Protein AF-A0A7W1D009-F1 (afdb_monomer_lite)

Sequence (119 aa):
MSAPVASELAGILASDDRITPEELSFPVYGNYCGFGHGDPTGKTPPIDAVDAVCRKHDLCYRLRGDFDHRCDHDLIENMPDAIASTPSPQGKNAGLLALLYFSLAERNLALGETLFKRT

pLDDT: mean 77.36, std 22.1, range [35.19, 98.62]

Secondary structure (DSSP, 8-state):
---HHHHHHHHHHHH-TT--TTTS-PPPBTTTBSTT-S-TTS-SPPSSHHHHHHHHHHHHHHHH-TT-HHHHHHHHHHHHHHHHH---HHHHHHHHHHHHHHHHTTTSTHHHHHHH---

Radius of gyration: 14.24 Å; chains: 1; bounding box: 39×36×32 Å

Structure (mmCIF, N/CA/C/O backbone):
data_AF-A0A7W1D009-F1
#
_entry.id   AF-A0A7W1D009-F1
#
loop_
_atom_site.group_PDB
_atom_site.id
_atom_site.type_symbol
_atom_site.label_atom_id
_atom_site.label_alt_id
_atom_site.label_comp_id
_atom_site.label_asym_id
_atom_site.label_entity_id
_atom_site.label_seq_id
_atom_site.pdbx_PDB_ins_code
_atom_site.Cartn_x
_atom_site.Cartn_y
_atom_site.Cartn_z
_atom_site.occupancy
_atom_site.B_iso_or_equiv
_atom_site.auth_seq_id
_atom_site.auth_comp_id
_atom_site.auth_asym_id
_atom_site.auth_atom_id
_atom_site.pdbx_PDB_model_num
ATOM 1 N N . MET A 1 1 ? -24.050 9.647 -7.162 1.00 35.19 1 MET A N 1
ATOM 2 C CA . MET A 1 1 ? -23.888 11.037 -6.685 1.00 35.19 1 MET A CA 1
ATOM 3 C C . MET A 1 1 ? -22.843 11.063 -5.566 1.00 35.19 1 MET A C 1
ATOM 5 O O . MET A 1 1 ? -23.234 10.996 -4.413 1.00 35.19 1 MET A O 1
ATOM 9 N N . SER A 1 2 ? -21.535 11.090 -5.873 1.00 40.75 2 SER A N 1
ATOM 10 C CA . SER A 1 2 ? -20.450 11.246 -4.864 1.00 40.75 2 SER A CA 1
ATOM 11 C C . SER A 1 2 ? -19.124 11.756 -5.472 1.00 40.75 2 SER A C 1
ATOM 13 O O . SER A 1 2 ? -18.054 11.449 -4.969 1.00 40.75 2 SER A O 1
ATOM 15 N N . ALA A 1 3 ? -19.179 12.508 -6.576 1.00 43.38 3 ALA A N 1
ATOM 16 C CA . ALA A 1 3 ? -17.995 12.958 -7.316 1.00 43.38 3 ALA A CA 1
ATOM 17 C C . ALA A 1 3 ? -17.412 14.358 -6.975 1.00 43.38 3 ALA A C 1
ATOM 19 O O . ALA A 1 3 ? -16.310 14.619 -7.456 1.00 43.38 3 ALA A O 1
ATOM 20 N N . PRO A 1 4 ? -18.052 15.273 -6.204 1.00 44.59 4 PRO A N 1
ATOM 21 C CA . PRO A 1 4 ? -17.545 16.647 -6.134 1.00 44.59 4 PRO A CA 1
ATOM 22 C C . PRO A 1 4 ? -16.250 16.743 -5.319 1.00 44.59 4 PRO A C 1
ATOM 24 O O . PRO A 1 4 ? -15.302 17.364 -5.773 1.00 44.59 4 PRO A O 1
ATOM 27 N N . VAL A 1 5 ? -16.141 16.012 -4.204 1.00 48.50 5 VAL A N 1
ATOM 28 C CA . VAL A 1 5 ? -15.041 16.196 -3.239 1.00 48.50 5 VAL A CA 1
ATOM 29 C C . VAL A 1 5 ? -13.678 15.783 -3.803 1.00 48.50 5 VAL A C 1
ATOM 31 O O . VAL A 1 5 ? -12.678 16.450 -3.567 1.00 48.50 5 VAL A O 1
ATOM 34 N N . ALA A 1 6 ? -13.623 14.697 -4.578 1.00 47.25 6 ALA A N 1
ATOM 35 C CA . ALA A 1 6 ? -12.370 14.215 -5.158 1.00 47.25 6 ALA A CA 1
ATOM 36 C C . ALA A 1 6 ? -11.899 15.085 -6.336 1.00 47.25 6 ALA A C 1
ATOM 38 O O . ALA A 1 6 ? -10.702 15.305 -6.506 1.00 47.25 6 ALA A O 1
ATOM 39 N N . SER A 1 7 ? -12.843 15.618 -7.120 1.00 44.09 7 SER A N 1
ATOM 40 C CA . SER A 1 7 ? -12.543 16.550 -8.209 1.00 44.09 7 SER A CA 1
ATOM 41 C C . SER A 1 7 ? -12.197 17.948 -7.688 1.00 44.09 7 SER A C 1
ATOM 43 O O . SER A 1 7 ? -11.378 18.630 -8.296 1.00 44.09 7 SER A O 1
ATOM 45 N N . GLU A 1 8 ? -12.780 18.365 -6.561 1.00 48.62 8 GLU A N 1
ATOM 46 C CA . GLU A 1 8 ? -12.421 19.599 -5.856 1.00 48.62 8 GLU A CA 1
ATOM 47 C C . GLU A 1 8 ? -11.033 19.488 -5.222 1.00 48.62 8 GLU A C 1
ATOM 49 O O . GLU A 1 8 ? -10.236 20.405 -5.387 1.00 48.62 8 GLU A O 1
ATOM 54 N N . LEU A 1 9 ? -10.686 18.357 -4.591 1.00 52.16 9 LEU A N 1
ATOM 55 C CA . LEU A 1 9 ? -9.324 18.133 -4.088 1.00 52.16 9 LEU A CA 1
ATOM 56 C C . LEU A 1 9 ? -8.293 18.149 -5.222 1.00 52.16 9 LEU A C 1
ATOM 58 O O . LEU A 1 9 ? -7.283 18.833 -5.111 1.00 52.16 9 LEU A O 1
ATOM 62 N N . ALA A 1 10 ? -8.557 17.448 -6.328 1.00 50.94 10 ALA A N 1
ATOM 63 C CA . ALA A 1 10 ? -7.662 17.456 -7.485 1.00 50.94 10 ALA A CA 1
ATOM 64 C C . ALA A 1 10 ? -7.540 18.858 -8.113 1.00 50.94 10 ALA A C 1
ATOM 66 O O . ALA A 1 10 ? -6.452 19.257 -8.515 1.00 50.94 10 ALA A O 1
ATOM 67 N N . GLY A 1 11 ? -8.634 19.628 -8.149 1.00 46.97 11 GLY A N 1
ATOM 68 C CA . GLY A 1 11 ? -8.640 21.010 -8.633 1.00 46.97 11 GLY A CA 1
ATOM 69 C C . GLY A 1 11 ? -7.880 21.984 -7.727 1.00 46.97 11 GLY A C 1
ATOM 70 O O . GLY A 1 11 ? -7.191 22.863 -8.233 1.00 46.97 11 GLY A O 1
ATOM 71 N N . ILE A 1 12 ? -7.951 21.813 -6.404 1.00 51.88 12 ILE A N 1
ATOM 72 C CA . ILE A 1 12 ? -7.202 22.630 -5.435 1.00 51.88 12 ILE A CA 1
ATOM 73 C C . ILE A 1 12 ? -5.701 22.328 -5.527 1.00 51.88 12 ILE A C 1
ATOM 75 O O . ILE A 1 12 ? -4.895 23.253 -5.542 1.00 51.88 12 ILE A O 1
ATOM 79 N N . LEU A 1 13 ? -5.330 21.051 -5.661 1.00 51.00 13 LEU A N 1
ATOM 80 C CA . LEU A 1 13 ? -3.934 20.623 -5.797 1.00 51.00 13 LEU A CA 1
ATOM 81 C C . LEU A 1 13 ? -3.316 21.005 -7.153 1.00 51.00 13 LEU A C 1
ATOM 83 O O . LEU A 1 13 ? -2.111 21.209 -7.233 1.00 51.00 13 LEU A O 1
ATOM 87 N N . ALA A 1 14 ? -4.126 21.126 -8.210 1.00 50.59 14 ALA A N 1
ATOM 88 C CA . ALA A 1 14 ? -3.671 21.518 -9.546 1.00 50.59 14 ALA A CA 1
ATOM 89 C C . ALA A 1 14 ? -3.671 23.040 -9.796 1.00 50.59 14 ALA A C 1
ATOM 91 O O . ALA A 1 14 ? -3.137 23.478 -10.812 1.00 50.59 14 ALA A O 1
ATOM 92 N N . SER A 1 15 ? -4.294 23.845 -8.925 1.00 49.88 15 SER A N 1
ATOM 93 C CA . SER A 1 15 ? -4.464 25.293 -9.135 1.00 49.88 15 SER A CA 1
ATOM 94 C C . SER A 1 15 ? -3.501 26.171 -8.324 1.00 49.88 15 SER A C 1
ATOM 96 O O . SER A 1 15 ? -3.511 27.388 -8.526 1.00 49.88 15 SER A O 1
ATOM 98 N N . ASP A 1 16 ? -2.696 25.611 -7.419 1.00 48.84 16 ASP A N 1
ATOM 99 C CA . ASP A 1 16 ? -1.706 26.374 -6.649 1.00 48.84 16 ASP A CA 1
ATOM 100 C C . ASP A 1 16 ? -0.286 26.064 -7.146 1.00 48.84 16 ASP A C 1
ATOM 102 O O . ASP A 1 16 ? 0.328 25.079 -6.748 1.00 48.84 16 ASP A O 1
ATOM 106 N N . ASP A 1 17 ? 0.254 26.950 -7.992 1.00 54.41 17 ASP A N 1
ATOM 107 C CA . ASP A 1 17 ? 1.636 26.932 -8.519 1.00 54.41 17 ASP A CA 1
ATOM 108 C C . ASP A 1 17 ? 2.728 26.972 -7.417 1.00 54.41 17 ASP A C 1
ATOM 110 O O . ASP A 1 17 ? 3.924 27.001 -7.715 1.00 54.41 17 ASP A O 1
ATOM 114 N N . ARG A 1 18 ? 2.339 27.014 -6.134 1.00 54.09 18 ARG A N 1
ATOM 115 C CA . ARG A 1 18 ? 3.233 26.970 -4.968 1.00 54.09 18 ARG A CA 1
ATOM 116 C C . ARG A 1 18 ? 3.446 25.572 -4.395 1.00 54.09 18 ARG A C 1
ATOM 118 O O . ARG A 1 18 ? 4.392 25.405 -3.630 1.00 54.09 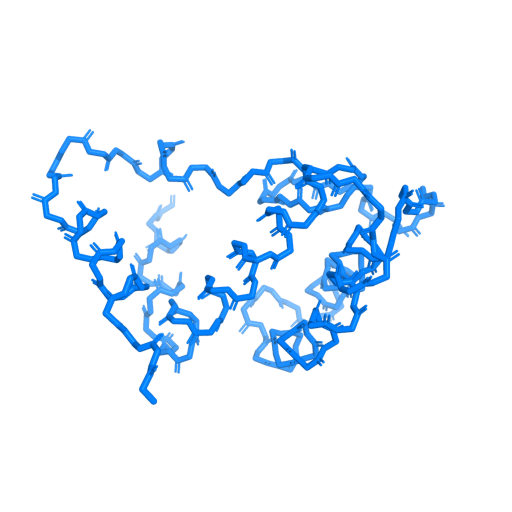18 ARG A O 1
ATOM 125 N N . ILE A 1 19 ? 2.601 24.599 -4.737 1.00 50.50 19 ILE A N 1
ATOM 126 C CA . ILE A 1 19 ? 2.727 23.229 -4.235 1.00 50.50 19 ILE A CA 1
ATOM 127 C C . ILE A 1 19 ? 3.765 22.514 -5.097 1.00 50.50 19 ILE A C 1
ATOM 129 O O . ILE A 1 19 ? 3.527 22.190 -6.262 1.00 50.50 19 ILE A O 1
ATOM 133 N N . THR A 1 20 ? 4.953 22.292 -4.542 1.00 40.62 20 THR A N 1
ATOM 134 C CA . THR A 1 20 ? 5.968 21.480 -5.215 1.00 40.62 20 THR A CA 1
ATOM 135 C C . THR A 1 20 ? 5.536 20.005 -5.197 1.00 40.62 20 THR A C 1
ATOM 137 O O . THR A 1 20 ? 4.795 19.593 -4.302 1.00 40.62 20 THR A O 1
ATOM 140 N N . PRO A 1 21 ? 5.993 19.157 -6.139 1.00 44.44 21 PRO A N 1
ATOM 141 C CA . PRO A 1 21 ? 5.731 17.712 -6.093 1.00 44.44 21 PRO A CA 1
ATOM 142 C C . PRO A 1 21 ? 6.133 17.053 -4.759 1.00 44.44 21 PRO A C 1
ATOM 144 O O . PRO A 1 21 ? 5.572 16.030 -4.383 1.00 44.44 21 PRO A O 1
ATOM 147 N N . GLU A 1 22 ? 7.067 17.666 -4.025 1.00 39.56 22 GLU A N 1
ATOM 148 C CA . GLU A 1 22 ? 7.494 17.264 -2.680 1.00 39.56 22 GLU A CA 1
ATOM 149 C C . GLU A 1 22 ? 6.441 17.553 -1.594 1.00 39.56 22 GLU A C 1
ATOM 151 O O . GLU A 1 22 ? 6.381 16.828 -0.603 1.00 39.56 22 GLU A O 1
ATOM 156 N N . GLU A 1 23 ? 5.580 18.561 -1.775 1.00 39.91 23 GLU A N 1
ATOM 157 C CA . GLU A 1 23 ? 4.474 18.876 -0.857 1.00 39.91 23 GLU A CA 1
ATOM 158 C C . GLU A 1 23 ? 3.198 18.064 -1.139 1.00 39.91 23 GLU A C 1
ATOM 160 O O . GLU A 1 23 ? 2.334 17.939 -0.271 1.00 39.91 23 GLU A O 1
ATOM 165 N N . LEU A 1 24 ? 3.114 17.406 -2.301 1.00 48.03 24 LEU A N 1
ATOM 166 C CA . LEU A 1 24 ? 2.132 16.357 -2.611 1.00 48.03 24 LEU A CA 1
ATOM 167 C C . LEU A 1 24 ? 2.564 14.986 -2.062 1.00 48.03 24 LEU A C 1
ATOM 169 O O . LEU A 1 24 ? 2.289 13.949 -2.671 1.00 48.03 24 LEU A O 1
ATOM 173 N N . SER A 1 25 ? 3.261 14.953 -0.920 1.00 55.59 25 SER A N 1
ATOM 174 C CA . SER A 1 25 ? 3.757 13.695 -0.368 1.00 55.59 25 SER A CA 1
ATOM 175 C C . SER A 1 25 ? 2.573 12.786 -0.039 1.00 55.59 25 SER A C 1
ATOM 177 O O . SER A 1 25 ? 1.779 13.070 0.865 1.00 55.59 25 SER A O 1
ATOM 179 N N . PHE A 1 26 ? 2.454 11.683 -0.771 1.00 62.91 26 PHE A N 1
ATOM 180 C CA . PHE A 1 26 ? 1.563 10.602 -0.395 1.00 62.91 26 PHE A CA 1
ATOM 181 C C . PHE A 1 26 ? 1.891 10.190 1.050 1.00 62.91 26 PHE A C 1
ATOM 183 O O . PHE A 1 26 ? 3.073 9.995 1.350 1.00 62.91 26 PHE A O 1
ATOM 190 N N . PRO A 1 27 ? 0.909 10.088 1.965 1.00 72.19 27 PRO A N 1
ATOM 191 C CA . PRO A 1 27 ? 1.215 9.862 3.369 1.00 72.19 27 PRO A CA 1
ATOM 192 C C . PRO A 1 27 ? 1.960 8.542 3.547 1.00 72.19 27 PRO A C 1
ATOM 194 O O . PRO A 1 27 ? 1.473 7.482 3.150 1.00 72.19 27 PRO A O 1
ATOM 197 N N . VAL A 1 28 ? 3.121 8.621 4.198 1.00 90.00 28 VAL A N 1
ATOM 198 C CA . VAL A 1 28 ? 3.823 7.436 4.680 1.00 90.00 28 VAL A CA 1
ATOM 199 C C . VAL A 1 28 ? 2.992 6.814 5.797 1.00 90.00 28 VAL A C 1
ATOM 201 O O . VAL A 1 28 ? 2.704 7.457 6.811 1.00 90.00 28 VAL A O 1
ATOM 204 N N . TYR A 1 29 ? 2.591 5.563 5.608 1.00 94.38 29 TYR A N 1
ATOM 205 C CA . TYR A 1 29 ? 1.815 4.807 6.577 1.00 94.38 29 TYR A CA 1
ATOM 206 C C . TYR A 1 29 ? 2.299 3.363 6.660 1.00 94.38 29 TYR A C 1
ATOM 208 O O . TYR A 1 29 ? 2.553 2.710 5.650 1.00 94.38 29 TYR A O 1
ATOM 216 N N . GLY A 1 30 ? 2.385 2.859 7.890 1.00 95.75 30 GLY A N 1
ATOM 217 C CA . GLY A 1 30 ? 2.796 1.489 8.146 1.00 95.75 30 GLY A CA 1
ATOM 218 C C . GLY A 1 30 ? 4.196 1.192 7.638 1.00 95.75 30 GLY A C 1
ATOM 219 O O . GLY A 1 30 ? 5.095 2.030 7.727 1.00 95.75 30 GLY A O 1
ATOM 220 N N . ASN A 1 31 ? 4.381 -0.023 7.142 1.00 97.38 31 ASN A N 1
ATOM 221 C CA . ASN A 1 31 ? 5.655 -0.495 6.630 1.00 97.38 31 ASN A CA 1
ATOM 222 C C . ASN A 1 31 ? 5.777 -0.360 5.112 1.00 97.38 31 ASN A C 1
ATOM 224 O O . ASN A 1 31 ? 6.879 -0.599 4.632 1.00 97.38 31 ASN A O 1
ATOM 228 N N . TYR A 1 32 ? 4.699 -0.013 4.390 1.00 97.19 32 TYR A N 1
ATOM 229 C CA . TYR A 1 32 ? 4.641 -0.106 2.925 1.00 97.19 32 TYR A CA 1
ATOM 230 C C . TYR A 1 32 ? 3.902 1.026 2.209 1.00 97.19 32 TYR A C 1
ATOM 232 O O . TYR A 1 32 ? 4.229 1.336 1.074 1.00 97.19 32 TYR A O 1
ATOM 240 N N . CYS A 1 33 ? 2.914 1.687 2.811 1.00 95.19 33 CYS A N 1
ATOM 241 C CA . CYS A 1 33 ? 2.221 2.755 2.085 1.00 95.19 33 CYS A CA 1
ATOM 242 C C . CYS A 1 33 ? 3.100 4.013 2.007 1.00 95.19 33 CYS A C 1
ATOM 244 O O . CYS A 1 33 ? 3.418 4.594 3.043 1.00 95.19 33 CYS A O 1
ATOM 246 N N . GLY A 1 34 ? 3.469 4.455 0.803 1.00 89.81 34 GLY A N 1
ATOM 247 C CA . GLY A 1 34 ? 4.265 5.671 0.600 1.00 89.81 34 GLY A CA 1
ATOM 248 C C . GLY A 1 34 ? 5.213 5.581 -0.587 1.00 89.81 34 GLY A C 1
ATOM 249 O O . GLY A 1 34 ? 5.827 4.547 -0.815 1.00 89.81 34 GLY A O 1
ATOM 250 N N . PHE A 1 35 ? 5.388 6.679 -1.324 1.00 83.31 35 PHE A N 1
ATOM 251 C CA . PHE A 1 35 ? 6.403 6.726 -2.377 1.00 83.31 35 PHE A CA 1
ATOM 252 C C . PHE A 1 35 ? 7.805 6.585 -1.770 1.00 83.31 35 PHE A C 1
ATOM 254 O O . PHE A 1 35 ? 8.165 7.331 -0.860 1.00 83.31 35 PHE A O 1
ATOM 261 N N . GLY A 1 36 ? 8.594 5.625 -2.260 1.00 82.31 36 GLY A N 1
ATOM 262 C CA . GLY A 1 36 ? 9.934 5.343 -1.728 1.00 82.31 36 GLY A CA 1
ATOM 263 C C . GLY A 1 36 ? 9.949 4.804 -0.290 1.00 82.31 36 GLY A C 1
ATOM 264 O O . GLY A 1 36 ? 11.021 4.688 0.304 1.00 82.31 36 GLY A O 1
ATOM 265 N N . HIS A 1 37 ? 8.781 4.477 0.265 1.00 88.88 37 HIS A N 1
ATOM 266 C CA . HIS A 1 37 ? 8.625 3.775 1.535 1.00 88.88 37 HIS A CA 1
ATOM 267 C C . HIS A 1 37 ? 8.443 2.279 1.267 1.00 88.88 37 HIS A C 1
ATOM 269 O O . HIS A 1 37 ? 8.158 1.891 0.139 1.00 88.88 37 HIS A O 1
ATOM 275 N N . GLY A 1 38 ? 8.634 1.427 2.273 1.00 88.12 38 GLY A N 1
ATOM 276 C CA . GLY A 1 38 ? 8.566 -0.021 2.069 1.00 88.12 38 GLY A CA 1
ATOM 277 C C . GLY A 1 38 ? 9.836 -0.755 2.458 1.00 88.12 38 GLY A C 1
ATOM 278 O O . GLY A 1 38 ? 10.935 -0.385 2.046 1.00 88.12 38 GLY A O 1
ATOM 279 N N . ASP A 1 39 ? 9.704 -1.871 3.178 1.00 90.06 39 ASP A N 1
ATOM 280 C CA . ASP A 1 39 ? 10.756 -2.891 3.141 1.00 90.06 39 ASP A CA 1
ATOM 281 C C . ASP A 1 39 ? 10.777 -3.506 1.733 1.00 90.06 39 ASP A C 1
ATOM 283 O O . ASP A 1 39 ? 9.849 -4.245 1.383 1.00 90.06 39 ASP A O 1
ATOM 287 N N . PRO A 1 40 ? 11.839 -3.299 0.934 1.00 86.94 40 PRO A N 1
ATOM 288 C CA . PRO A 1 40 ? 11.857 -3.761 -0.444 1.00 86.94 40 PRO A CA 1
ATOM 289 C C . PRO A 1 40 ? 11.709 -5.278 -0.526 1.00 86.94 40 PRO A C 1
ATOM 291 O O . PRO A 1 40 ? 11.242 -5.785 -1.536 1.00 86.94 40 PRO A O 1
ATOM 294 N N . THR A 1 41 ? 12.070 -6.035 0.514 1.00 91.81 41 THR A N 1
ATOM 295 C CA . THR A 1 41 ? 11.966 -7.498 0.511 1.00 91.81 41 THR A CA 1
ATOM 296 C C . THR A 1 41 ? 10.555 -8.025 0.783 1.00 91.81 41 THR A C 1
ATOM 298 O O . THR A 1 41 ? 10.313 -9.210 0.548 1.00 91.81 41 THR A O 1
ATOM 301 N N . GLY A 1 42 ? 9.631 -7.177 1.251 1.00 93.00 42 GLY A N 1
ATOM 302 C CA . GLY A 1 42 ? 8.268 -7.572 1.622 1.00 93.00 42 GLY A CA 1
ATOM 303 C C . GLY A 1 42 ? 8.182 -8.482 2.854 1.00 93.00 42 GLY A C 1
ATOM 304 O O . GLY A 1 42 ? 7.155 -9.132 3.065 1.00 93.00 42 GLY A O 1
ATOM 305 N N . LYS A 1 43 ? 9.261 -8.586 3.639 1.00 96.06 43 LYS A N 1
ATOM 306 C CA . LYS A 1 43 ? 9.364 -9.494 4.789 1.00 96.06 43 LYS A CA 1
ATOM 307 C C . LYS A 1 43 ? 8.833 -8.874 6.068 1.00 96.06 43 LYS A C 1
ATOM 309 O O . LYS A 1 43 ? 8.327 -9.614 6.913 1.00 96.06 43 LYS A O 1
ATOM 314 N N . THR A 1 44 ? 8.942 -7.558 6.222 1.00 97.56 44 THR A N 1
ATOM 315 C CA . THR A 1 44 ? 8.334 -6.863 7.354 1.00 97.56 44 THR A CA 1
ATOM 316 C C . THR A 1 44 ? 6.818 -7.127 7.358 1.00 97.56 44 THR A C 1
ATOM 318 O O . THR A 1 44 ? 6.144 -6.993 6.336 1.00 97.56 44 THR A O 1
ATOM 321 N N . PRO A 1 45 ? 6.230 -7.581 8.474 1.00 97.94 45 PRO A N 1
ATOM 322 C CA . PRO A 1 45 ? 4.788 -7.785 8.530 1.00 97.94 45 PRO A CA 1
ATOM 323 C C . PRO A 1 45 ? 4.045 -6.453 8.340 1.00 97.94 45 PRO A C 1
ATOM 325 O O . PRO A 1 45 ? 4.405 -5.477 8.998 1.00 97.94 45 PRO A O 1
ATOM 328 N N . PRO A 1 46 ? 3.010 -6.383 7.487 1.00 98.12 46 PRO A N 1
ATOM 329 C CA . PRO A 1 46 ? 2.141 -5.223 7.422 1.00 98.12 46 PRO A CA 1
ATOM 330 C C . PRO A 1 46 ? 1.471 -4.986 8.769 1.00 98.12 46 PRO A C 1
ATOM 332 O O . PRO A 1 46 ? 1.100 -5.947 9.450 1.00 98.12 46 PRO A O 1
ATOM 335 N N . ILE A 1 47 ? 1.306 -3.723 9.151 1.00 97.81 47 ILE A N 1
ATOM 336 C CA . ILE A 1 47 ? 0.703 -3.383 10.445 1.00 97.81 47 ILE A CA 1
ATOM 337 C C . ILE A 1 47 ? -0.826 -3.519 10.445 1.00 97.81 47 ILE A C 1
ATOM 339 O O . ILE A 1 47 ? -1.422 -3.652 11.512 1.00 97.81 47 ILE A O 1
ATOM 343 N N . ASP A 1 48 ? -1.458 -3.504 9.266 1.00 98.25 48 ASP A N 1
ATOM 344 C CA . ASP A 1 48 ? -2.886 -3.759 9.064 1.00 98.25 48 ASP A CA 1
ATOM 345 C C . ASP A 1 48 ? -3.214 -4.156 7.606 1.00 98.25 48 ASP A C 1
ATOM 347 O O . ASP A 1 48 ? -2.323 -4.445 6.803 1.00 98.25 48 ASP A O 1
ATOM 351 N N . ALA A 1 49 ? -4.509 -4.206 7.267 1.00 98.62 49 ALA A N 1
ATOM 352 C CA . ALA A 1 49 ? -4.987 -4.609 5.947 1.00 98.62 49 ALA A CA 1
ATOM 353 C C . ALA A 1 49 ? -4.633 -3.603 4.838 1.00 98.62 49 ALA A C 1
ATOM 355 O O . ALA A 1 49 ? -4.292 -4.023 3.732 1.00 98.62 49 ALA A O 1
ATOM 356 N N . VAL A 1 50 ? -4.682 -2.297 5.118 1.00 98.44 50 VAL A N 1
ATOM 357 C CA . VAL A 1 50 ? -4.284 -1.251 4.158 1.00 98.44 50 VAL A CA 1
ATOM 358 C C . VAL A 1 50 ? -2.796 -1.370 3.848 1.00 98.44 50 VAL A C 1
ATOM 360 O O . VAL A 1 50 ? -2.414 -1.447 2.681 1.00 98.44 50 VAL A O 1
ATOM 363 N N . ASP A 1 51 ? -1.966 -1.490 4.883 1.00 98.31 51 ASP A N 1
ATOM 364 C CA . ASP A 1 51 ? -0.523 -1.683 4.737 1.00 98.31 51 ASP A CA 1
ATOM 365 C C . ASP A 1 51 ? -0.198 -2.983 3.973 1.00 98.31 51 ASP A C 1
ATOM 367 O O . ASP A 1 51 ? 0.763 -3.055 3.208 1.00 98.31 51 ASP A O 1
ATOM 371 N N . ALA A 1 52 ? -1.035 -4.021 4.108 1.00 98.56 52 ALA A N 1
ATOM 372 C CA . ALA A 1 52 ? -0.872 -5.273 3.370 1.00 98.56 52 ALA A CA 1
ATOM 373 C C . ALA A 1 52 ? -1.161 -5.130 1.868 1.00 98.56 52 ALA A C 1
ATOM 375 O O . ALA A 1 52 ? -0.477 -5.770 1.060 1.00 98.56 52 ALA A O 1
ATOM 376 N N . VAL A 1 53 ? -2.138 -4.300 1.487 1.00 98.44 53 VAL A N 1
ATOM 377 C CA . VAL A 1 53 ? -2.399 -3.968 0.078 1.00 98.44 53 VAL A CA 1
ATOM 378 C C . VAL A 1 53 ? -1.240 -3.153 -0.495 1.00 98.44 53 VAL A C 1
ATOM 380 O O . VAL A 1 53 ? -0.755 -3.498 -1.573 1.00 98.44 53 VAL A O 1
ATOM 383 N N . CYS A 1 54 ? -0.732 -2.162 0.244 1.00 97.50 54 CYS A N 1
ATOM 384 C CA . CYS A 1 54 ? 0.454 -1.398 -0.160 1.00 97.50 54 CYS A CA 1
ATOM 385 C C . CYS A 1 54 ? 1.669 -2.315 -0.375 1.00 97.50 54 CYS A C 1
ATOM 387 O O . CYS A 1 54 ? 2.274 -2.292 -1.440 1.00 97.50 54 CYS A O 1
ATOM 389 N N . ARG A 1 55 ? 1.938 -3.255 0.545 1.00 98.12 55 ARG A N 1
ATOM 390 C CA . ARG A 1 55 ? 3.017 -4.245 0.368 1.00 98.12 55 ARG A CA 1
ATOM 391 C C . ARG A 1 55 ? 2.883 -5.049 -0.925 1.00 98.12 55 ARG A C 1
ATOM 393 O O . ARG A 1 55 ? 3.878 -5.345 -1.585 1.00 98.12 55 ARG A O 1
ATOM 400 N N . LYS A 1 56 ? 1.663 -5.491 -1.253 1.00 98.12 56 LYS A N 1
ATOM 401 C CA . LYS A 1 56 ? 1.405 -6.268 -2.476 1.00 98.12 56 LYS A CA 1
ATOM 402 C C . LYS A 1 56 ? 1.711 -5.424 -3.716 1.00 98.12 56 LYS A C 1
ATOM 404 O O . LYS A 1 56 ? 2.292 -5.950 -4.665 1.00 98.12 56 LYS A O 1
ATOM 409 N N . HIS A 1 57 ? 1.335 -4.149 -3.690 1.00 96.12 57 HIS A N 1
ATOM 410 C CA . HIS A 1 57 ? 1.601 -3.192 -4.760 1.00 96.12 57 HIS A CA 1
ATOM 411 C C . HIS A 1 57 ? 3.105 -2.956 -4.952 1.00 96.12 57 HIS A C 1
ATOM 413 O O . HIS A 1 57 ? 3.601 -3.202 -6.051 1.00 96.12 57 HIS A O 1
ATOM 419 N N . ASP A 1 58 ? 3.853 -2.674 -3.881 1.00 95.94 58 ASP A N 1
ATOM 420 C CA . ASP A 1 58 ? 5.312 -2.487 -3.938 1.00 95.94 58 ASP A CA 1
ATOM 421 C C . ASP A 1 58 ? 6.031 -3.709 -4.528 1.00 95.94 58 ASP A C 1
ATOM 423 O O . ASP A 1 58 ? 6.896 -3.602 -5.401 1.00 95.94 58 ASP A O 1
ATOM 427 N N . LEU A 1 59 ? 5.660 -4.914 -4.077 1.00 96.69 59 LEU A N 1
ATOM 428 C CA . LEU A 1 59 ? 6.231 -6.159 -4.599 1.00 96.69 59 LEU A CA 1
ATOM 429 C C . LEU A 1 59 ? 5.874 -6.383 -6.072 1.00 96.69 59 LEU A C 1
ATOM 431 O O . LEU A 1 59 ? 6.688 -6.925 -6.824 1.00 96.69 59 LEU A O 1
ATOM 435 N N . CYS A 1 60 ? 4.677 -5.970 -6.487 1.00 95.94 60 CYS A N 1
ATOM 436 C CA . CYS A 1 60 ? 4.251 -6.030 -7.876 1.00 95.94 60 CYS A CA 1
ATOM 437 C C . CYS A 1 60 ? 5.093 -5.090 -8.748 1.00 95.94 60 CYS A C 1
ATOM 439 O O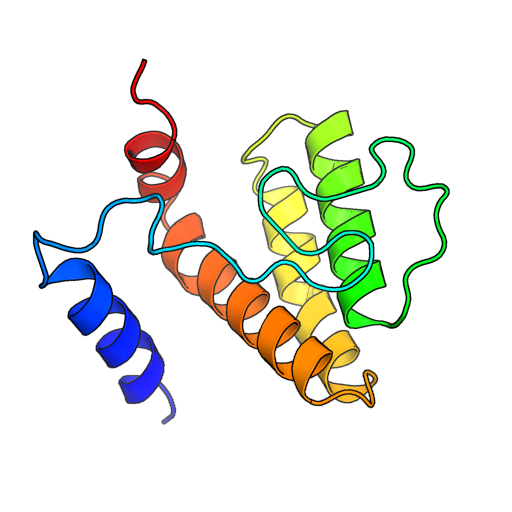 . CYS A 1 60 ? 5.655 -5.548 -9.742 1.00 95.94 60 CYS A O 1
ATOM 441 N N . TYR A 1 61 ? 5.279 -3.833 -8.343 1.00 93.06 61 TYR A N 1
ATOM 442 C CA . TYR A 1 61 ? 6.157 -2.886 -9.040 1.00 93.06 61 TYR A CA 1
ATOM 443 C C . TYR A 1 61 ? 7.598 -3.380 -9.125 1.00 93.06 61 TYR A C 1
ATOM 445 O O . TYR A 1 61 ? 8.182 -3.389 -10.207 1.00 93.06 61 TYR A O 1
ATOM 453 N N . ARG A 1 62 ? 8.151 -3.942 -8.045 1.00 91.50 62 ARG A N 1
ATOM 454 C CA . ARG A 1 62 ? 9.493 -4.549 -8.093 1.00 91.50 62 ARG A CA 1
ATOM 455 C C . ARG A 1 62 ? 9.618 -5.678 -9.116 1.00 91.50 62 ARG A C 1
ATOM 457 O O . ARG A 1 62 ? 10.693 -5.876 -9.678 1.00 91.50 62 ARG A O 1
ATOM 464 N N . LEU A 1 63 ? 8.555 -6.455 -9.316 1.00 95.00 63 LEU A N 1
ATOM 465 C CA . LEU A 1 63 ? 8.552 -7.577 -10.253 1.00 95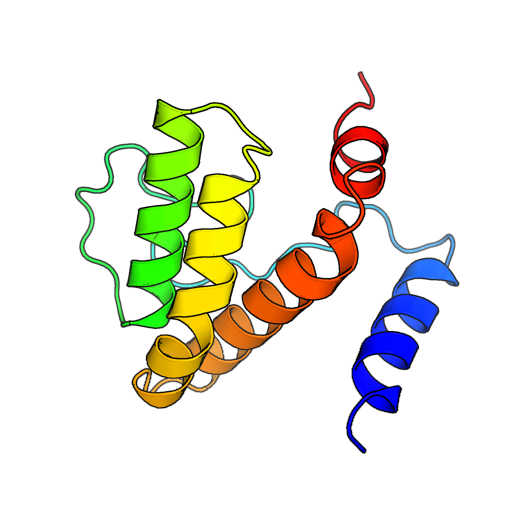.00 63 LEU A CA 1
ATOM 466 C C . LEU A 1 63 ? 8.297 -7.132 -11.699 1.00 95.00 63 LEU A C 1
ATOM 468 O O . LEU A 1 63 ? 8.814 -7.750 -12.630 1.00 95.00 63 LEU A O 1
ATOM 472 N N . ARG A 1 64 ? 7.450 -6.119 -11.890 1.00 91.12 64 ARG A N 1
ATOM 473 C CA . ARG A 1 64 ? 6.876 -5.764 -13.195 1.00 91.12 64 ARG A CA 1
ATOM 474 C C . ARG A 1 64 ? 7.431 -4.469 -13.789 1.00 91.12 64 ARG A C 1
ATOM 476 O O . ARG A 1 64 ? 7.283 -4.266 -14.991 1.00 91.12 64 ARG A O 1
ATOM 483 N N . GLY A 1 65 ? 8.105 -3.664 -12.977 1.00 88.38 65 GLY A N 1
ATOM 484 C CA . GLY A 1 65 ? 8.463 -2.285 -13.274 1.00 88.38 65 GLY A CA 1
ATOM 485 C 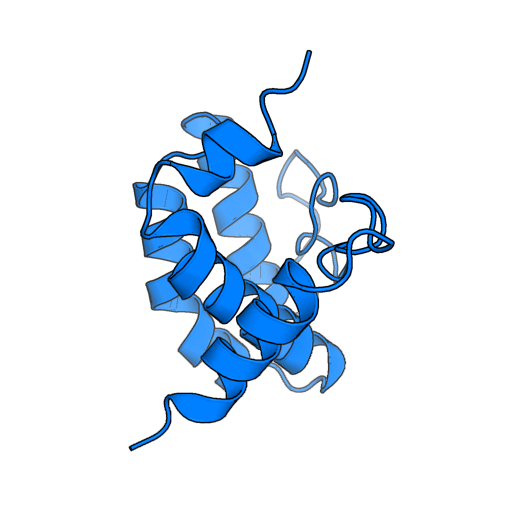C . GLY A 1 65 ? 7.424 -1.310 -12.724 1.00 88.38 65 GLY A C 1
ATOM 486 O O . GLY A 1 65 ? 6.248 -1.654 -12.567 1.00 88.38 65 GLY A O 1
ATOM 487 N N . ASP A 1 66 ? 7.886 -0.098 -12.439 1.00 82.00 66 ASP A N 1
ATOM 488 C CA . ASP A 1 66 ? 7.039 1.007 -11.998 1.00 82.00 66 ASP A CA 1
ATOM 489 C C . ASP A 1 66 ? 5.959 1.309 -13.051 1.00 82.00 66 ASP A C 1
ATOM 491 O O . ASP A 1 66 ? 6.179 1.127 -14.254 1.00 82.00 66 ASP A O 1
ATOM 495 N N . PHE A 1 67 ? 4.796 1.787 -12.601 1.00 83.25 67 PHE A N 1
ATOM 496 C CA . PHE A 1 67 ? 3.653 2.157 -13.450 1.00 83.25 67 PHE A CA 1
ATOM 497 C C . PHE A 1 67 ? 3.020 0.991 -14.245 1.00 83.25 67 PHE A C 1
ATOM 499 O O . PHE A 1 67 ? 2.317 1.211 -15.237 1.00 83.25 67 PHE A O 1
ATOM 506 N N . ASP A 1 68 ? 3.236 -0.274 -13.852 1.00 86.94 68 ASP A N 1
ATOM 507 C CA . ASP A 1 68 ? 2.494 -1.392 -14.451 1.00 86.94 68 ASP A CA 1
ATOM 508 C C . ASP A 1 68 ? 1.023 -1.349 -14.000 1.00 86.94 68 ASP A C 1
ATOM 510 O O . ASP A 1 68 ? 0.694 -1.668 -12.858 1.00 86.94 68 ASP A O 1
ATOM 514 N N . HIS A 1 69 ? 0.129 -1.025 -14.939 1.00 86.50 69 HIS A N 1
ATOM 515 C CA . HIS A 1 69 ? -1.316 -0.891 -14.706 1.00 86.50 69 HIS A CA 1
ATOM 516 C C . HIS A 1 69 ? -1.978 -2.083 -13.997 1.00 86.50 69 HIS A C 1
ATOM 518 O O . HIS A 1 69 ? -3.028 -1.916 -13.382 1.00 86.50 69 HIS A O 1
ATOM 524 N N . ARG A 1 70 ? -1.414 -3.298 -14.086 1.00 89.44 70 ARG A N 1
ATOM 525 C CA . ARG A 1 70 ? -1.959 -4.466 -13.372 1.00 89.44 70 ARG A CA 1
ATOM 526 C C . ARG A 1 70 ? -1.732 -4.353 -11.873 1.00 89.44 70 ARG A C 1
ATOM 528 O O . ARG A 1 70 ? -2.596 -4.765 -11.112 1.00 89.44 70 ARG A O 1
ATOM 535 N N . CYS A 1 71 ? -0.599 -3.793 -11.455 1.00 94.12 71 CYS A N 1
ATOM 536 C CA . CYS A 1 71 ? -0.326 -3.544 -10.045 1.00 94.12 71 CYS A CA 1
ATOM 537 C C . CYS A 1 71 ? -1.306 -2.507 -9.488 1.00 94.12 71 CYS A C 1
ATOM 539 O O . CYS A 1 71 ? -1.899 -2.732 -8.434 1.00 94.12 71 CYS A O 1
ATOM 541 N N . ASP A 1 72 ? -1.539 -1.423 -10.229 1.00 91.38 72 ASP A N 1
ATOM 542 C CA . ASP A 1 72 ? -2.477 -0.368 -9.827 1.00 91.38 72 ASP A CA 1
ATOM 543 C C . ASP A 1 72 ? -3.918 -0.861 -9.788 1.00 91.38 72 ASP A C 1
ATOM 545 O O . ASP A 1 72 ? -4.651 -0.573 -8.844 1.00 91.38 72 ASP A O 1
ATOM 549 N N . HIS A 1 73 ? -4.321 -1.651 -10.785 1.00 91.31 73 HIS A N 1
ATOM 550 C CA . HIS A 1 73 ? -5.632 -2.287 -10.813 1.00 91.31 73 HIS A CA 1
ATOM 551 C C . HIS A 1 73 ? -5.843 -3.188 -9.593 1.00 91.31 73 HIS A C 1
ATOM 553 O O . HIS A 1 73 ? -6.845 -3.045 -8.895 1.00 91.31 73 HIS A O 1
ATOM 559 N N . ASP A 1 74 ? -4.871 -4.052 -9.286 1.00 95.19 74 ASP A N 1
ATOM 560 C CA . ASP A 1 74 ? -4.903 -4.903 -8.097 1.00 95.19 74 ASP A CA 1
ATOM 561 C C . ASP A 1 74 ? -5.026 -4.074 -6.807 1.00 95.19 74 ASP A C 1
ATOM 563 O O . ASP A 1 74 ? -5.771 -4.456 -5.902 1.00 95.19 74 ASP A O 1
ATOM 567 N N . LEU A 1 75 ? -4.329 -2.938 -6.701 1.00 95.25 75 LEU A N 1
ATOM 568 C CA . LEU A 1 75 ? -4.469 -2.036 -5.555 1.00 95.25 75 LEU A CA 1
ATOM 569 C C . LEU A 1 75 ? -5.892 -1.469 -5.474 1.00 95.25 75 LEU A C 1
ATOM 571 O O . LEU A 1 75 ? -6.520 -1.563 -4.418 1.00 95.25 75 LEU A O 1
ATOM 575 N N . ILE A 1 76 ? -6.416 -0.916 -6.571 1.00 93.62 76 ILE A N 1
ATOM 576 C CA . ILE A 1 76 ? -7.751 -0.296 -6.627 1.00 93.62 76 ILE A CA 1
ATOM 577 C C . ILE A 1 76 ? -8.847 -1.303 -6.264 1.00 93.62 76 ILE A C 1
ATOM 579 O O . ILE A 1 76 ? -9.775 -0.948 -5.538 1.00 93.62 76 ILE A O 1
ATOM 583 N N . GLU A 1 77 ? -8.742 -2.546 -6.737 1.00 94.69 77 GLU A N 1
ATOM 584 C CA . GLU A 1 77 ? -9.725 -3.594 -6.446 1.00 94.69 77 GLU A CA 1
ATOM 585 C C . GLU A 1 77 ? -9.727 -4.017 -4.973 1.00 94.69 77 GLU A C 1
ATOM 587 O O . GLU A 1 77 ? -10.792 -4.248 -4.407 1.00 94.69 77 GLU A O 1
ATOM 592 N N . ASN A 1 78 ? -8.555 -4.109 -4.336 1.00 97.56 78 ASN A N 1
ATOM 593 C CA . ASN A 1 78 ? -8.435 -4.668 -2.984 1.00 97.56 78 ASN A CA 1
ATOM 594 C C . ASN A 1 78 ? -8.518 -3.609 -1.868 1.00 97.56 78 ASN A C 1
ATOM 596 O O . ASN A 1 78 ? -8.836 -3.935 -0.722 1.00 97.56 78 ASN A O 1
ATOM 600 N N . MET A 1 79 ? -8.232 -2.339 -2.169 1.00 96.94 79 MET A N 1
ATOM 601 C CA . MET A 1 79 ? -8.169 -1.275 -1.161 1.00 96.94 79 MET A CA 1
ATOM 602 C C . MET A 1 79 ? -9.503 -0.996 -0.430 1.00 96.94 79 MET A C 1
ATOM 604 O O . MET A 1 79 ? -9.453 -0.757 0.777 1.00 96.94 79 MET A O 1
ATOM 608 N N . PRO A 1 80 ? -10.697 -1.046 -1.062 1.00 97.38 80 PRO A N 1
ATOM 609 C CA . PRO A 1 80 ? -11.964 -0.813 -0.360 1.00 97.38 80 PRO A CA 1
ATOM 610 C C . PRO A 1 80 ? -12.203 -1.763 0.825 1.00 97.38 80 PRO A C 1
ATOM 612 O O . PRO A 1 80 ? -12.524 -1.308 1.927 1.00 97.38 80 PRO A O 1
ATOM 615 N N . ASP A 1 81 ? -11.978 -3.063 0.628 1.00 98.19 81 ASP A N 1
ATOM 616 C CA . ASP A 1 81 ? -12.142 -4.077 1.678 1.00 98.19 81 ASP A CA 1
ATOM 617 C C . ASP A 1 81 ? -11.070 -3.938 2.769 1.00 98.19 81 ASP A C 1
ATOM 619 O O . ASP A 1 81 ? -11.345 -4.118 3.963 1.00 98.19 81 ASP A O 1
ATOM 623 N N . ALA A 1 82 ? -9.853 -3.548 2.380 1.00 98.44 82 ALA A N 1
ATOM 624 C CA . ALA A 1 82 ? -8.775 -3.249 3.314 1.00 98.44 82 ALA A CA 1
ATOM 625 C C . ALA A 1 82 ? -9.106 -2.044 4.210 1.00 98.44 82 ALA A C 1
ATOM 627 O O . ALA A 1 82 ? -8.971 -2.136 5.429 1.00 98.44 82 ALA A O 1
ATOM 628 N N . ILE A 1 83 ? -9.624 -0.948 3.641 1.00 97.69 83 ILE A N 1
ATOM 629 C CA . ILE A 1 83 ? -10.082 0.232 4.397 1.00 97.69 83 ILE A CA 1
ATOM 630 C C . ILE A 1 83 ? -11.188 -0.153 5.386 1.00 97.69 83 ILE A C 1
ATOM 632 O O . ILE A 1 83 ? -11.181 0.305 6.532 1.00 97.69 83 ILE A O 1
ATOM 636 N N . ALA A 1 84 ? -12.142 -0.989 4.963 1.00 97.88 84 ALA A N 1
ATOM 637 C CA . ALA A 1 84 ? -13.226 -1.446 5.831 1.00 97.88 84 ALA A CA 1
ATOM 638 C C . ALA A 1 84 ? -12.704 -2.263 7.027 1.00 97.88 84 ALA A C 1
ATOM 640 O O . ALA A 1 84 ? -13.220 -2.124 8.138 1.00 97.88 84 ALA A O 1
ATOM 641 N N . SER A 1 85 ? -11.663 -3.068 6.802 1.00 97.56 85 SER A N 1
ATOM 642 C CA . SER A 1 85 ? -11.074 -3.975 7.795 1.00 97.56 85 SER A CA 1
ATOM 643 C C . SER A 1 85 ? -10.025 -3.315 8.699 1.00 97.56 85 SER A C 1
ATOM 645 O O . SER A 1 85 ? -9.773 -3.795 9.805 1.00 97.56 85 SER A O 1
ATOM 647 N N . THR A 1 86 ? -9.406 -2.218 8.261 1.00 97.44 86 THR A N 1
ATOM 648 C CA . THR A 1 86 ? -8.397 -1.492 9.040 1.00 97.44 86 THR A CA 1
ATOM 649 C C . THR A 1 86 ? -9.043 -0.716 10.198 1.00 97.44 86 THR A C 1
ATOM 651 O O . THR A 1 86 ? -9.945 0.089 9.969 1.00 97.44 86 THR A O 1
ATOM 654 N N . PRO A 1 87 ? -8.591 -0.890 11.456 1.00 94.44 87 PRO A N 1
ATOM 655 C CA . PRO A 1 87 ? -9.179 -0.197 12.603 1.00 94.44 87 PRO A CA 1
ATOM 656 C C . PRO A 1 87 ? -8.666 1.240 12.778 1.00 94.44 87 PRO A C 1
ATOM 658 O O . PRO A 1 87 ? -9.382 2.080 13.324 1.00 94.44 87 PRO A O 1
ATOM 661 N N . SER A 1 88 ? -7.437 1.536 12.344 1.00 93.75 88 SER A N 1
ATOM 662 C CA . SER A 1 88 ? -6.805 2.835 12.583 1.00 93.75 88 SER A CA 1
ATOM 663 C C . SER A 1 88 ? -7.380 3.915 11.646 1.00 93.75 88 SER A C 1
ATOM 665 O O . SER A 1 88 ? -7.501 3.696 10.437 1.00 93.75 88 SER A O 1
ATOM 667 N N . PRO A 1 89 ? -7.720 5.116 12.153 1.00 94.00 89 PRO A N 1
ATOM 668 C CA . PRO A 1 89 ? -8.109 6.236 11.295 1.00 94.00 89 PRO A CA 1
ATOM 669 C C . PRO A 1 89 ? -7.012 6.624 10.295 1.00 94.00 89 PRO A C 1
ATOM 671 O O . PRO A 1 89 ? -7.303 6.942 9.146 1.00 94.00 89 PRO A O 1
ATOM 674 N N . GLN A 1 90 ? -5.748 6.555 10.717 1.00 93.94 90 GLN A N 1
ATOM 675 C CA . GLN A 1 90 ? -4.587 6.852 9.882 1.00 93.94 90 GLN A CA 1
ATOM 676 C C . GLN A 1 90 ? -4.489 5.884 8.700 1.00 93.94 90 GLN A C 1
ATOM 678 O O . GLN A 1 90 ? -4.325 6.335 7.570 1.00 93.94 90 GLN A O 1
ATOM 683 N N . GLY A 1 91 ? -4.668 4.582 8.938 1.00 94.69 91 GLY A N 1
ATOM 684 C CA . GLY A 1 91 ? -4.647 3.579 7.878 1.00 94.69 91 GLY A CA 1
ATOM 685 C C . GLY A 1 91 ? -5.829 3.720 6.930 1.00 94.69 91 GLY A C 1
ATOM 686 O O . GLY A 1 91 ? -5.644 3.671 5.719 1.00 94.69 91 GLY A O 1
ATOM 687 N N . LYS A 1 92 ? -7.033 4.019 7.439 1.00 95.88 92 LYS A N 1
ATOM 688 C CA . LYS A 1 92 ? -8.184 4.335 6.572 1.00 95.88 92 LYS A CA 1
ATOM 689 C C . LYS A 1 92 ? -7.912 5.537 5.671 1.00 95.88 92 LYS A C 1
ATOM 691 O O . LYS A 1 92 ? -8.207 5.475 4.481 1.00 95.88 92 LYS A O 1
ATOM 696 N N . ASN A 1 93 ? -7.331 6.604 6.215 1.00 93.44 93 ASN A N 1
ATOM 697 C CA . ASN A 1 93 ? -6.991 7.797 5.441 1.00 93.44 93 ASN A CA 1
ATOM 698 C C . ASN A 1 93 ? -5.913 7.503 4.390 1.00 93.44 93 ASN A C 1
ATOM 700 O O . ASN A 1 93 ? -6.064 7.923 3.245 1.00 93.44 93 ASN A O 1
ATOM 704 N N . ALA A 1 94 ? -4.871 6.747 4.749 1.00 94.00 94 ALA A N 1
ATOM 705 C CA . ALA A 1 94 ? -3.837 6.320 3.810 1.00 94.00 94 ALA A CA 1
ATOM 706 C C . ALA A 1 94 ? -4.428 5.478 2.670 1.00 94.00 94 ALA A C 1
ATOM 708 O O . ALA A 1 94 ? -4.172 5.758 1.501 1.00 94.00 94 ALA A O 1
ATOM 709 N N . GLY A 1 95 ? -5.289 4.509 2.992 1.00 94.69 95 GLY A N 1
ATOM 710 C CA . GLY A 1 95 ? -5.958 3.676 1.996 1.00 94.69 95 GLY A CA 1
ATOM 711 C C . GLY A 1 95 ? -6.899 4.470 1.091 1.00 94.69 95 GLY A C 1
ATOM 712 O O . GLY A 1 95 ? -6.898 4.268 -0.121 1.00 94.69 95 GLY A O 1
ATOM 713 N N . LEU A 1 96 ? -7.671 5.414 1.643 1.00 93.44 96 LEU A N 1
ATOM 714 C CA . LEU A 1 96 ? -8.537 6.298 0.854 1.00 93.44 96 LEU A CA 1
ATOM 715 C C . LEU A 1 96 ? -7.727 7.169 -0.108 1.00 93.44 96 LEU A C 1
ATOM 717 O O . LEU A 1 96 ? -8.102 7.294 -1.271 1.00 93.44 96 LEU A O 1
ATOM 721 N N . LEU A 1 97 ? -6.612 7.739 0.350 1.00 89.56 97 LEU A N 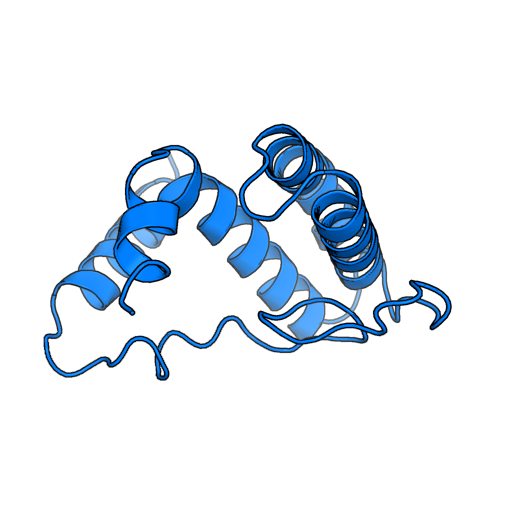1
ATOM 722 C CA . LEU A 1 97 ? -5.723 8.525 -0.503 1.00 89.56 97 LEU A CA 1
ATOM 723 C C . LEU A 1 97 ? -5.062 7.656 -1.578 1.00 89.56 97 LEU A C 1
ATOM 725 O O . LEU A 1 97 ? -5.018 8.088 -2.727 1.00 89.56 97 LEU A O 1
ATOM 729 N N . ALA A 1 98 ? -4.637 6.427 -1.252 1.00 91.00 98 ALA A N 1
ATOM 730 C CA . ALA A 1 98 ? -4.118 5.458 -2.229 1.00 91.00 98 ALA A CA 1
ATOM 731 C C . ALA A 1 98 ? -5.156 5.195 -3.315 1.00 91.00 98 ALA A C 1
ATOM 733 O O . ALA A 1 98 ? -4.905 5.386 -4.504 1.00 91.00 98 ALA A O 1
ATOM 734 N N . LEU A 1 99 ? -6.356 4.807 -2.884 1.00 90.69 99 LEU A N 1
ATOM 735 C CA . LEU A 1 99 ? -7.455 4.484 -3.771 1.00 90.69 99 LEU A CA 1
ATOM 736 C C . LEU A 1 99 ? -7.777 5.664 -4.682 1.00 90.69 99 LEU A C 1
ATOM 738 O O . LEU A 1 99 ? -7.914 5.457 -5.882 1.00 90.69 99 LEU A O 1
ATOM 742 N N . LEU A 1 100 ? -7.877 6.880 -4.136 1.00 85.88 100 LEU A N 1
ATOM 743 C CA . LEU A 1 100 ? -8.147 8.096 -4.903 1.00 85.88 100 LEU A CA 1
ATOM 744 C C . LEU A 1 100 ? -7.026 8.412 -5.895 1.00 85.88 100 LEU A C 1
ATOM 746 O O . LEU A 1 100 ? -7.329 8.689 -7.053 1.00 85.88 100 LEU A O 1
ATOM 750 N N . TYR A 1 101 ? -5.762 8.335 -5.471 1.00 83.31 101 TYR A N 1
ATOM 751 C CA . TYR A 1 101 ? -4.604 8.594 -6.325 1.00 83.31 101 TYR A CA 1
ATOM 752 C C . TYR A 1 101 ? -4.604 7.657 -7.538 1.00 83.31 101 TYR A C 1
ATOM 754 O O . TYR A 1 101 ? -4.721 8.117 -8.674 1.00 83.31 101 TYR A O 1
ATOM 762 N N . PHE A 1 102 ? -4.610 6.342 -7.317 1.00 85.44 102 PHE A N 1
ATOM 763 C CA . PHE A 1 102 ? -4.577 5.366 -8.412 1.00 85.44 102 PHE A CA 1
ATOM 764 C C . PHE A 1 102 ? -5.883 5.356 -9.230 1.00 85.44 102 PHE A C 1
ATOM 766 O O . PHE A 1 102 ? -5.882 5.097 -10.432 1.00 85.44 102 PHE A O 1
ATOM 773 N N . SER A 1 103 ? -7.008 5.745 -8.623 1.00 82.50 103 SER A N 1
ATOM 774 C CA . SER A 1 103 ? -8.287 5.938 -9.315 1.00 82.50 103 SER A CA 1
ATOM 775 C C . SER A 1 103 ? -8.357 7.184 -10.199 1.00 82.50 103 SER A C 1
ATOM 777 O O . SER A 1 103 ? -9.221 7.244 -11.072 1.00 82.50 103 SER A O 1
ATOM 779 N N . LEU A 1 104 ? -7.569 8.226 -9.958 1.00 73.88 104 LEU A N 1
ATOM 780 C CA . LEU A 1 104 ? -7.769 9.523 -10.621 1.00 73.88 104 LEU A CA 1
ATOM 781 C C . LEU A 1 104 ? -6.532 9.977 -11.383 1.00 73.88 104 LEU A C 1
ATOM 783 O O . LEU A 1 104 ? -6.656 10.393 -12.534 1.00 73.88 104 LEU A O 1
ATOM 787 N N . ALA A 1 105 ? -5.361 9.869 -10.761 1.00 61.59 105 ALA A N 1
ATOM 788 C CA . ALA A 1 105 ? -4.093 10.251 -11.361 1.00 61.59 105 ALA A CA 1
ATOM 789 C C . ALA A 1 105 ? -3.610 9.191 -12.362 1.00 61.59 105 ALA A C 1
ATOM 791 O O . ALA A 1 105 ? -3.276 9.540 -13.489 1.00 61.59 105 ALA A O 1
ATOM 792 N N . GLU A 1 106 ? -3.668 7.903 -12.005 1.00 61.47 106 GLU A N 1
ATOM 793 C CA . GLU A 1 106 ? -3.056 6.830 -12.816 1.00 61.47 106 GLU A CA 1
ATOM 794 C C . GLU A 1 106 ? -4.023 6.143 -13.801 1.00 61.47 106 GLU A C 1
ATOM 796 O O . GLU A 1 106 ? -3.590 5.484 -14.745 1.00 61.47 106 GLU A O 1
ATOM 801 N N . ARG A 1 107 ? -5.350 6.354 -13.693 1.00 52.94 107 ARG A N 1
ATOM 802 C CA . ARG A 1 107 ? -6.295 5.923 -14.754 1.00 52.94 107 ARG A CA 1
ATOM 803 C C . ARG A 1 107 ? -6.053 6.633 -16.090 1.00 52.94 107 ARG A C 1
ATOM 805 O O . ARG A 1 107 ? -6.423 6.108 -17.139 1.00 52.94 107 ARG A O 1
ATOM 812 N N . ASN A 1 108 ? -5.417 7.802 -16.055 1.00 45.47 108 ASN A N 1
ATOM 813 C CA . ASN A 1 108 ? -4.885 8.471 -17.229 1.00 45.47 108 ASN A CA 1
ATOM 814 C C . ASN A 1 108 ? -3.375 8.216 -17.267 1.00 45.47 108 ASN A C 1
ATOM 816 O O . ASN A 1 108 ? -2.625 8.999 -16.694 1.00 45.47 108 ASN A O 1
ATOM 820 N N . LEU A 1 109 ? -2.943 7.169 -17.983 1.00 50.88 109 LEU A N 1
ATO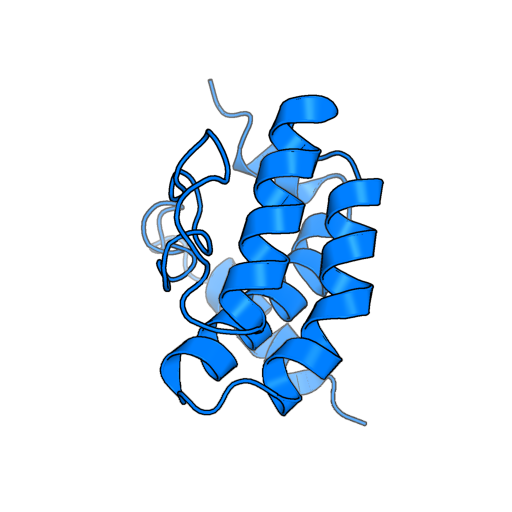M 821 C CA . LEU A 1 109 ? -1.540 6.762 -18.231 1.00 50.88 109 LEU A CA 1
ATOM 822 C C . LEU A 1 109 ? -0.537 7.898 -18.568 1.00 50.88 109 LEU A C 1
ATOM 824 O O . LEU A 1 109 ? 0.659 7.652 -18.650 1.00 50.88 109 LEU A O 1
ATOM 828 N N . ALA A 1 110 ? -0.995 9.131 -18.788 1.00 39.97 110 ALA A N 1
ATOM 829 C CA . ALA A 1 110 ? -0.168 10.299 -19.039 1.00 39.97 110 ALA A CA 1
ATOM 830 C C . ALA A 1 110 ? 0.366 10.986 -17.765 1.00 39.97 110 ALA A C 1
ATOM 832 O O . ALA A 1 110 ? 1.418 11.614 -17.838 1.00 39.97 110 ALA A O 1
ATOM 833 N N . LEU A 1 111 ? -0.311 10.920 -16.611 1.00 45.88 111 LEU A N 1
ATOM 834 C CA . LEU A 1 111 ? 0.069 11.735 -15.443 1.00 45.88 111 LEU A CA 1
ATOM 835 C C . LEU A 1 111 ? 1.274 11.165 -14.680 1.00 45.88 111 LEU A C 1
ATOM 837 O O . LEU A 1 111 ? 2.198 11.927 -14.407 1.00 45.88 111 LEU A O 1
ATOM 841 N N . GLY A 1 112 ? 1.331 9.851 -14.432 1.00 48.47 112 GLY A N 1
ATOM 842 C CA . GLY A 1 112 ? 2.483 9.198 -13.794 1.00 48.47 112 GLY A CA 1
ATOM 843 C C . GLY A 1 112 ? 3.787 9.363 -14.589 1.00 48.47 112 GLY A C 1
ATOM 844 O O . GLY A 1 112 ? 4.807 9.776 -14.035 1.00 48.47 112 GLY A O 1
ATOM 845 N N . GLU A 1 113 ? 3.748 9.172 -15.918 1.00 47.44 113 GLU A N 1
ATOM 846 C CA . GLU A 1 113 ? 4.909 9.453 -16.779 1.00 47.44 113 GLU A CA 1
ATOM 847 C C . GLU A 1 113 ? 5.291 10.940 -16.780 1.00 47.44 113 GLU A C 1
ATOM 849 O O . GLU A 1 113 ? 6.477 11.257 -16.776 1.00 47.44 113 GLU A O 1
ATOM 854 N N . THR A 1 114 ? 4.323 11.863 -16.776 1.00 49.25 114 THR A N 1
ATOM 855 C CA . THR A 1 114 ? 4.611 13.307 -16.871 1.00 49.25 114 THR A CA 1
ATOM 856 C C . THR A 1 114 ? 5.115 13.899 -15.552 1.00 49.25 114 THR A C 1
ATOM 858 O O . THR A 1 114 ? 5.939 14.813 -15.575 1.00 49.25 114 THR A O 1
ATOM 861 N N . LEU A 1 115 ? 4.646 13.393 -14.405 1.00 47.72 115 LEU A N 1
ATOM 862 C CA . LEU A 1 115 ? 5.036 13.887 -13.080 1.00 47.72 115 LEU A CA 1
ATOM 863 C C . LEU A 1 115 ? 6.378 13.320 -12.606 1.00 47.72 115 LEU A C 1
ATOM 865 O O . LEU A 1 115 ? 7.141 14.047 -11.974 1.00 47.72 115 LEU A O 1
ATOM 869 N N . PHE A 1 116 ? 6.691 12.062 -12.937 1.00 50.66 116 PHE A N 1
ATOM 870 C CA . PHE A 1 116 ? 7.881 11.380 -12.414 1.00 50.66 116 PHE A CA 1
ATOM 871 C C . PHE A 1 116 ? 8.991 11.133 -13.453 1.00 50.66 116 PHE A C 1
ATOM 873 O O . PHE A 1 116 ? 10.113 10.825 -13.056 1.00 50.66 116 PHE A O 1
ATOM 880 N N . LYS A 1 117 ? 8.768 11.361 -14.764 1.00 41.19 117 LYS A N 1
ATOM 881 C CA . LYS A 1 117 ? 9.870 11.577 -15.731 1.00 41.19 117 LYS A CA 1
ATOM 882 C C . LYS A 1 117 ? 10.189 13.068 -15.877 1.00 41.19 117 LYS A C 1
ATOM 884 O O . LYS A 1 117 ? 9.957 13.676 -16.923 1.00 41.19 117 LYS A O 1
ATOM 889 N N . ARG A 1 118 ? 10.822 13.656 -14.864 1.00 39.12 118 ARG A N 1
ATOM 890 C CA . ARG A 1 118 ? 11.710 14.810 -15.069 1.00 39.12 118 ARG A CA 1
ATOM 891 C C . ARG A 1 118 ? 13.092 14.470 -14.515 1.00 39.12 118 ARG A C 1
ATOM 893 O O . ARG A 1 118 ? 13.307 14.597 -13.322 1.00 39.12 118 ARG A O 1
ATOM 900 N N . THR A 1 119 ? 13.954 14.060 -15.457 1.00 39.69 119 THR A N 1
ATOM 901 C CA . THR A 1 119 ? 15.434 13.977 -15.433 1.00 39.69 119 THR A CA 1
ATOM 902 C C . THR A 1 119 ? 16.101 13.232 -14.288 1.00 39.69 119 THR A C 1
ATOM 904 O O . THR A 1 119 ? 16.104 13.765 -13.162 1.00 39.69 119 THR A O 1
#

Foldseek 3Di:
DPPDPLVVVVVVCVPDPPCDVVNVWLDDDFQFQGDVGHDLVLPPDGPFLLSVLRSQLSPCCVVPNPLPLVSLVSLLVRLVVRLVGDPDPVSVVSSVSSNSCSVPQSVPVPRVCVRPPDD